Protein AF-A0A918L0Z5-F1 (afdb_monomer_lite)

Organism: NCBI:txid52259

Sequence (142 aa):
MRTSLGPTPRRAAVGALAPAARPRGLRVPAGAGGRVGPVAHDGGRGRSGDSLTLSTGGRTAVALTNPVDPSDDVLNSTISEPGEAPAARVPAYADTLGHDSDVFDLRRGLRFGGDQPTVRLVAHRDAAWAGALFVAVDTRKK

Secondary structure (DSSP, 8-state):
-----PPP-----------EE--SSPEEPTT--EEEEEEEE-S-SS---BEEEEE-TTPPPEEP--SSS-TTB--SS----SSSSPPP-SS--SS-SSEEE--EE-TTTTTT-EES-EEEEE-SSS--EEEEEEEEE--S--

Radius of gyration: 18.18 Å; chains: 1; bounding box: 36×56×65 Å

Structure (mmCIF, N/CA/C/O backbone):
data_AF-A0A918L0Z5-F1
#
_entry.id   AF-A0A918L0Z5-F1
#
loop_
_atom_site.group_PDB
_atom_site.id
_atom_site.type_symbol
_atom_site.label_atom_id
_atom_site.label_alt_id
_atom_site.label_comp_id
_atom_site.label_asym_id
_atom_site.label_entity_id
_atom_site.label_seq_id
_atom_site.pdbx_PDB_ins_code
_atom_site.Cartn_x
_atom_site.Cartn_y
_atom_site.Cartn_z
_atom_site.occupancy
_atom_site.B_iso_or_equiv
_atom_site.auth_seq_id
_atom_site.auth_comp_id
_atom_site.auth_asym_id
_atom_site.auth_atom_id
_atom_site.pdbx_PDB_model_num
ATOM 1 N N . MET A 1 1 ? 8.043 39.747 -41.602 1.00 42.06 1 MET A N 1
ATOM 2 C CA . MET A 1 1 ? 7.562 38.370 -41.346 1.00 42.06 1 MET A CA 1
ATOM 3 C C . MET A 1 1 ? 7.775 38.046 -39.874 1.00 42.06 1 MET A C 1
ATOM 5 O O . MET A 1 1 ? 8.917 38.015 -39.443 1.00 42.06 1 MET A O 1
ATOM 9 N N . ARG A 1 2 ? 6.704 37.885 -39.088 1.00 41.28 2 ARG A N 1
ATOM 10 C CA . ARG A 1 2 ? 6.753 37.377 -37.706 1.00 41.28 2 ARG A CA 1
ATOM 11 C C . ARG A 1 2 ? 5.953 36.078 -37.680 1.00 41.28 2 ARG A C 1
ATOM 13 O O . ARG A 1 2 ? 4.755 36.108 -37.936 1.00 41.28 2 ARG A O 1
ATOM 20 N N . THR A 1 3 ? 6.610 34.954 -37.428 1.00 43.78 3 THR A N 1
ATOM 21 C CA . THR A 1 3 ? 5.956 33.659 -37.221 1.00 43.78 3 THR A CA 1
ATOM 22 C C . THR A 1 3 ? 5.412 33.600 -35.798 1.00 43.78 3 THR A C 1
ATOM 24 O O . THR A 1 3 ? 6.166 33.661 -34.829 1.00 43.78 3 THR A O 1
ATOM 27 N N . SER A 1 4 ? 4.087 33.534 -35.690 1.00 40.41 4 SER A N 1
ATOM 28 C CA . SER A 1 4 ? 3.353 33.266 -34.455 1.00 40.41 4 SER A CA 1
ATOM 29 C C . SER A 1 4 ? 3.621 31.824 -34.011 1.00 40.41 4 SER A C 1
ATOM 31 O O . SER A 1 4 ? 3.315 30.886 -34.747 1.00 40.41 4 SER A O 1
ATOM 33 N N . LEU A 1 5 ? 4.217 31.649 -32.830 1.00 51.59 5 LEU A N 1
ATOM 34 C CA . LEU A 1 5 ? 4.261 30.366 -32.131 1.00 51.59 5 LEU A CA 1
ATOM 35 C C . LEU A 1 5 ? 2.857 30.097 -31.584 1.00 51.59 5 LEU A C 1
ATOM 37 O O . LEU A 1 5 ? 2.379 30.813 -30.704 1.00 51.59 5 LEU A O 1
ATOM 41 N N . GLY A 1 6 ? 2.188 29.088 -32.143 1.00 45.38 6 GLY A N 1
ATOM 42 C CA . GLY A 1 6 ? 0.918 28.594 -31.620 1.00 45.38 6 GLY A CA 1
ATOM 43 C C . GLY A 1 6 ? 1.050 28.129 -30.163 1.00 45.38 6 GLY A C 1
ATOM 44 O O . GLY A 1 6 ? 2.156 27.830 -29.705 1.00 45.38 6 GLY A O 1
ATOM 45 N N . PRO A 1 7 ? -0.063 28.078 -29.413 1.00 44.16 7 PRO A N 1
ATOM 46 C CA . PRO A 1 7 ? -0.035 27.718 -28.004 1.00 44.16 7 PRO A CA 1
ATOM 47 C C . PRO A 1 7 ? 0.549 26.316 -27.820 1.00 44.16 7 PRO A C 1
ATOM 49 O O . PRO A 1 7 ? 0.091 25.349 -28.430 1.00 44.16 7 PRO A O 1
ATOM 52 N N . THR A 1 8 ? 1.553 26.210 -26.949 1.00 45.72 8 THR A N 1
ATOM 53 C CA . THR A 1 8 ? 2.108 24.939 -26.487 1.00 45.72 8 THR A CA 1
ATOM 54 C C . THR A 1 8 ? 0.963 24.079 -25.947 1.00 45.72 8 THR A C 1
ATOM 56 O O . THR A 1 8 ? 0.251 24.539 -25.044 1.00 45.72 8 THR A O 1
ATOM 59 N N . PRO A 1 9 ? 0.738 22.854 -26.453 1.00 37.66 9 PRO A N 1
ATOM 60 C CA . PRO A 1 9 ? -0.310 22.006 -25.916 1.00 37.66 9 PRO A CA 1
ATOM 61 C C . PRO A 1 9 ? 0.037 21.692 -24.461 1.00 37.66 9 PRO A C 1
ATOM 63 O O . PRO A 1 9 ? 1.035 21.034 -24.163 1.00 37.66 9 PRO A O 1
ATOM 66 N N . ARG A 1 10 ? -0.785 22.188 -23.531 1.00 42.28 10 ARG A N 1
ATOM 67 C CA . ARG A 1 10 ? -0.774 21.706 -22.153 1.00 42.28 10 ARG A CA 1
ATOM 68 C C . ARG A 1 10 ? -1.121 20.228 -22.222 1.00 42.28 10 ARG A C 1
ATOM 70 O O . ARG A 1 10 ? -2.260 19.879 -22.521 1.00 42.28 10 ARG A O 1
ATOM 77 N N . ARG A 1 11 ? -0.128 19.370 -21.982 1.00 40.16 11 ARG A N 1
ATOM 78 C CA . ARG A 1 11 ? -0.335 17.941 -21.766 1.00 40.16 11 ARG A CA 1
ATOM 79 C C . ARG A 1 11 ? -1.295 17.847 -20.582 1.00 40.16 11 ARG A C 1
ATOM 81 O O . ARG A 1 11 ? -0.904 18.111 -19.448 1.00 40.16 11 ARG A O 1
ATOM 88 N N . ALA A 1 12 ? -2.571 17.596 -20.861 1.00 32.97 12 ALA A N 1
ATOM 89 C CA . ALA A 1 12 ? -3.517 17.245 -19.824 1.00 32.97 12 ALA A CA 1
ATOM 90 C C . ALA A 1 12 ? -2.912 16.021 -19.140 1.00 32.97 12 ALA A C 1
ATOM 92 O O . ALA A 1 12 ? -2.685 15.002 -19.795 1.00 32.97 12 ALA A O 1
ATOM 93 N N . ALA A 1 13 ? -2.567 16.148 -17.859 1.00 38.50 13 ALA A N 1
ATOM 94 C CA . ALA A 1 13 ? -2.370 14.974 -17.037 1.00 38.50 13 ALA A CA 1
ATOM 95 C C . ALA A 1 13 ? -3.677 14.198 -17.174 1.00 38.50 13 ALA A C 1
ATOM 97 O O . ALA A 1 13 ? -4.728 14.670 -16.736 1.00 38.50 13 ALA A O 1
ATOM 98 N N . VAL A 1 14 ? -3.634 13.076 -17.891 1.00 37.03 14 VAL A N 1
ATOM 99 C CA . VAL A 1 14 ? -4.712 12.102 -17.846 1.00 37.03 14 VAL A CA 1
ATOM 100 C C . VAL A 1 14 ? -4.786 11.759 -16.371 1.00 37.03 14 VAL A C 1
ATOM 102 O O . VAL A 1 14 ? -3.869 11.148 -15.830 1.00 37.03 14 VAL A O 1
ATOM 105 N N . GLY A 1 15 ? -5.798 12.291 -15.691 1.00 37.88 15 GLY A N 1
ATOM 106 C CA . GLY A 1 15 ? -6.070 11.980 -14.304 1.00 37.88 15 GLY A CA 1
ATOM 107 C C . GLY A 1 15 ? -6.490 10.527 -14.267 1.00 37.88 15 GLY A C 1
ATOM 108 O O . GLY A 1 15 ? -7.682 10.235 -14.258 1.00 37.88 15 GLY A O 1
ATOM 109 N N . ALA A 1 16 ? -5.517 9.617 -14.313 1.00 44.19 16 ALA A N 1
ATOM 110 C CA . ALA A 1 16 ? -5.746 8.242 -13.952 1.00 44.19 16 ALA A CA 1
ATOM 111 C C . ALA A 1 16 ? -6.357 8.302 -12.553 1.00 44.19 16 ALA A C 1
ATOM 113 O O . ALA A 1 16 ? -5.793 8.905 -11.631 1.00 44.19 16 ALA A O 1
ATOM 114 N N . LEU A 1 17 ? -7.570 7.772 -12.418 1.00 48.22 17 LEU A N 1
ATOM 115 C CA . LEU A 1 17 ? -8.134 7.508 -11.110 1.00 48.22 17 LEU A CA 1
ATOM 116 C C . LEU A 1 17 ? -7.122 6.630 -10.380 1.00 48.22 17 LEU A C 1
ATOM 118 O O . LEU A 1 17 ? -6.973 5.452 -10.682 1.00 48.22 17 LEU A O 1
ATOM 122 N N . ALA A 1 18 ? -6.400 7.250 -9.454 1.00 61.84 18 ALA A N 1
ATOM 123 C CA . ALA A 1 18 ? -5.568 6.582 -8.474 1.00 61.84 18 ALA A CA 1
ATOM 124 C C . ALA A 1 18 ? -6.376 5.430 -7.853 1.00 61.84 18 ALA A C 1
ATOM 126 O O . ALA A 1 18 ? -7.436 5.714 -7.272 1.00 61.84 18 ALA A O 1
ATOM 127 N N . PRO A 1 19 ? -5.931 4.164 -7.969 1.00 75.06 19 PRO A N 1
ATOM 128 C CA . PRO A 1 19 ? -6.576 3.052 -7.293 1.00 75.06 19 PRO A CA 1
ATOM 129 C C . PRO A 1 19 ? -6.749 3.382 -5.810 1.00 75.06 19 PRO A C 1
ATOM 131 O O . PRO A 1 19 ? -5.812 3.826 -5.137 1.00 75.06 19 PRO A O 1
ATOM 134 N N . ALA A 1 20 ? -7.972 3.221 -5.308 1.00 81.50 20 ALA A N 1
ATOM 135 C CA . ALA A 1 20 ? -8.294 3.539 -3.929 1.00 81.50 20 ALA A CA 1
ATOM 136 C C . ALA A 1 20 ? -9.185 2.470 -3.306 1.00 81.50 20 ALA A C 1
ATOM 138 O O . ALA A 1 20 ? -10.220 2.102 -3.862 1.00 81.50 20 ALA A O 1
ATOM 139 N N . ALA A 1 21 ? -8.811 2.027 -2.108 1.00 87.19 21 ALA A N 1
ATOM 140 C CA . ALA A 1 21 ? -9.626 1.152 -1.280 1.00 87.19 21 ALA A CA 1
ATOM 141 C C . ALA A 1 21 ? -10.265 1.970 -0.157 1.00 87.19 21 ALA A C 1
ATOM 143 O O . ALA A 1 21 ? -9.586 2.714 0.553 1.00 87.19 21 ALA A O 1
ATOM 144 N N . ARG A 1 22 ? -11.586 1.829 -0.003 1.00 89.75 22 ARG A N 1
ATOM 145 C CA . ARG A 1 22 ? -12.378 2.536 1.014 1.00 89.75 22 ARG A CA 1
ATOM 146 C C . ARG A 1 22 ? -13.298 1.579 1.769 1.00 89.75 22 ARG A C 1
ATOM 148 O O . ARG A 1 22 ? -14.492 1.520 1.455 1.00 89.75 22 ARG A O 1
ATOM 155 N N . PRO A 1 23 ? -12.773 0.807 2.736 1.00 82.62 23 PRO A N 1
ATOM 156 C CA . PRO A 1 23 ? -13.602 -0.016 3.605 1.00 82.62 23 PRO A CA 1
ATOM 157 C C . PRO A 1 23 ? -14.706 0.826 4.264 1.00 82.62 23 PRO A C 1
ATOM 159 O O . PRO A 1 23 ? -14.439 1.853 4.892 1.00 82.62 23 PRO A O 1
ATOM 162 N N . ARG A 1 24 ? -15.965 0.415 4.095 1.00 86.00 24 ARG A N 1
ATOM 163 C CA . ARG A 1 24 ? -17.133 1.165 4.583 1.00 86.00 24 ARG A CA 1
ATOM 164 C C . ARG A 1 24 ? -17.559 0.690 5.969 1.00 86.00 24 ARG A C 1
ATOM 166 O O . ARG A 1 24 ? -17.327 -0.454 6.337 1.00 86.00 24 ARG A O 1
ATOM 173 N N . GLY A 1 25 ? -18.202 1.579 6.727 1.00 84.25 25 GLY A N 1
ATOM 174 C CA . GLY A 1 25 ? -18.797 1.252 8.030 1.00 84.25 25 GLY A CA 1
ATOM 175 C C . GLY A 1 25 ? -17.796 0.956 9.154 1.00 84.25 25 GLY A C 1
ATOM 176 O O . GLY A 1 25 ? -18.213 0.624 10.259 1.00 84.25 25 GLY A O 1
ATOM 177 N N . LEU A 1 26 ? -16.490 1.091 8.905 1.00 86.56 26 LEU A N 1
ATOM 178 C CA . LEU A 1 26 ? -15.465 0.854 9.915 1.00 86.56 26 LEU A CA 1
ATOM 179 C C . LEU A 1 26 ? -15.275 2.086 10.802 1.00 86.56 26 LEU A C 1
ATOM 181 O O . LEU A 1 26 ? -14.982 3.179 10.315 1.00 86.56 26 LEU A O 1
ATOM 185 N N . ARG A 1 27 ? -15.368 1.874 12.117 1.00 91.69 27 ARG A N 1
ATOM 186 C CA . ARG A 1 27 ? -14.785 2.768 13.121 1.00 91.69 27 ARG A CA 1
ATOM 187 C C . ARG A 1 27 ? -13.438 2.199 13.535 1.00 91.69 27 ARG A C 1
ATOM 189 O O . ARG A 1 27 ? -13.362 1.058 13.983 1.00 91.69 27 ARG A O 1
ATOM 196 N N . VAL A 1 28 ? -12.392 2.997 13.384 1.00 93.12 28 VAL A N 1
ATOM 197 C CA . VAL A 1 28 ? -11.016 2.622 13.691 1.00 93.12 28 VAL A CA 1
ATOM 198 C C . VAL A 1 28 ? -10.609 3.269 15.016 1.00 93.12 28 VAL A C 1
ATOM 200 O O . VAL A 1 28 ? -10.582 4.502 15.107 1.00 93.12 28 VAL A O 1
ATOM 203 N N . PRO A 1 29 ? -10.307 2.481 16.063 1.00 94.06 29 PRO A N 1
ATOM 204 C CA . PRO A 1 29 ? -9.791 3.014 17.318 1.00 94.06 29 PRO A CA 1
ATOM 205 C C . PRO A 1 29 ? -8.483 3.790 17.127 1.00 94.06 29 PRO A C 1
ATOM 207 O O . PRO A 1 29 ? -7.683 3.490 16.242 1.00 94.06 29 PRO A O 1
ATOM 210 N N . ALA A 1 30 ? -8.237 4.782 17.984 1.00 93.56 30 ALA A N 1
ATOM 211 C CA . ALA A 1 30 ? -6.930 5.427 18.043 1.00 93.56 30 ALA A CA 1
ATOM 212 C C . ALA A 1 30 ? -5.849 4.414 18.444 1.00 93.56 30 ALA A C 1
ATOM 214 O O . ALA A 1 30 ? -6.059 3.622 19.361 1.00 93.56 30 ALA A O 1
ATOM 215 N N . GLY A 1 31 ? -4.715 4.438 17.741 1.00 93.75 31 GLY A N 1
ATOM 216 C CA . GLY A 1 31 ? -3.620 3.492 17.955 1.00 93.75 31 GLY A CA 1
ATOM 217 C C . GLY A 1 31 ? -3.891 2.082 17.423 1.00 93.75 31 GLY A C 1
ATOM 218 O O . GLY A 1 31 ? -3.151 1.163 17.766 1.00 93.75 31 GLY A O 1
ATOM 219 N N . ALA A 1 32 ? -4.934 1.897 16.607 1.00 94.38 32 ALA A N 1
ATOM 220 C CA . ALA A 1 32 ? -5.213 0.619 15.964 1.00 94.38 32 ALA A CA 1
ATOM 221 C C . ALA A 1 32 ? -4.032 0.134 15.107 1.00 94.38 32 ALA A C 1
ATOM 223 O O . ALA A 1 32 ? -3.343 0.920 14.449 1.00 94.38 32 ALA A O 1
ATOM 224 N N . GLY A 1 33 ? -3.838 -1.184 15.099 1.00 94.25 33 GLY A N 1
ATOM 225 C CA . GLY A 1 33 ? -2.987 -1.860 14.132 1.00 94.25 33 GLY A CA 1
ATOM 226 C C . GLY A 1 33 ? -3.667 -1.971 12.769 1.00 94.25 33 GLY A C 1
ATOM 227 O O . GLY A 1 33 ? -4.879 -1.790 12.623 1.00 94.25 33 GLY A O 1
ATOM 228 N N . GLY A 1 34 ? -2.875 -2.281 11.750 1.00 94.50 34 GLY A N 1
ATOM 229 C CA . GLY A 1 34 ? -3.394 -2.559 10.422 1.00 94.50 34 GLY A CA 1
ATOM 230 C C . GLY A 1 34 ? -2.287 -2.732 9.399 1.00 94.50 34 GLY A C 1
ATOM 231 O O . GLY A 1 34 ? -1.134 -2.380 9.650 1.00 94.50 34 GLY A O 1
ATOM 232 N N . ARG A 1 35 ? -2.662 -3.273 8.245 1.00 96.44 35 ARG A N 1
ATOM 233 C CA . ARG A 1 35 ? -1.788 -3.484 7.095 1.00 96.44 35 ARG A CA 1
ATOM 234 C C . ARG A 1 35 ? -2.506 -3.115 5.806 1.00 96.44 35 ARG A C 1
ATOM 236 O O . ARG A 1 35 ? -3.720 -3.283 5.687 1.00 96.44 35 ARG A O 1
ATOM 243 N N . VAL A 1 36 ? -1.742 -2.651 4.836 1.00 96.69 36 VAL A N 1
ATOM 244 C CA . VAL A 1 36 ? -2.168 -2.498 3.445 1.00 96.69 36 VAL A CA 1
ATOM 245 C C . VAL A 1 36 ? -1.116 -3.140 2.566 1.00 96.69 36 VAL A C 1
ATOM 247 O O . VAL A 1 36 ? 0.066 -3.011 2.870 1.00 96.69 36 VAL A O 1
ATOM 250 N N . GLY A 1 37 ? -1.533 -3.797 1.493 1.00 94.94 37 GLY A N 1
ATOM 251 C CA . GLY A 1 37 ? -0.594 -4.260 0.483 1.00 94.94 37 GLY A CA 1
ATOM 252 C C . GLY A 1 37 ? -1.159 -4.118 -0.924 1.00 94.94 37 GLY A C 1
ATOM 253 O O . GLY A 1 37 ? -2.246 -4.652 -1.194 1.00 94.94 37 GLY A O 1
ATOM 254 N N . PRO A 1 38 ? -0.493 -3.353 -1.803 1.00 93.44 38 PRO A N 1
ATOM 255 C CA . PRO A 1 38 ? -0.725 -3.423 -3.233 1.00 93.44 38 PRO A CA 1
ATOM 256 C C . PRO A 1 38 ? 0.022 -4.614 -3.849 1.00 93.44 38 PRO A C 1
ATOM 258 O O . PRO A 1 38 ? 1.114 -4.966 -3.423 1.00 93.44 38 PRO A O 1
ATOM 261 N N . VAL A 1 39 ? -0.566 -5.188 -4.895 1.00 93.12 39 VAL A N 1
ATOM 262 C CA . VAL A 1 39 ? 0.186 -5.883 -5.942 1.00 93.12 39 VAL A CA 1
ATOM 263 C C . VAL A 1 39 ? 0.074 -5.015 -7.182 1.00 93.12 39 VAL A C 1
ATOM 265 O O . VAL A 1 39 ? -1.028 -4.863 -7.727 1.00 93.12 39 VAL A O 1
ATOM 268 N N . ALA A 1 40 ? 1.170 -4.395 -7.591 1.00 92.19 40 ALA A N 1
ATOM 269 C CA . ALA A 1 40 ? 1.186 -3.398 -8.648 1.00 92.19 40 ALA A CA 1
ATOM 270 C C . ALA A 1 40 ? 2.303 -3.663 -9.651 1.00 92.19 40 ALA A C 1
ATOM 272 O O . ALA A 1 40 ? 3.203 -4.458 -9.404 1.00 92.19 40 ALA A O 1
ATOM 273 N N . HIS A 1 41 ? 2.182 -3.038 -10.816 1.00 88.44 41 HIS A N 1
ATOM 274 C CA . HIS A 1 41 ? 3.229 -3.057 -11.815 1.00 88.44 41 HIS A CA 1
ATOM 275 C C . HIS A 1 41 ? 3.510 -1.634 -12.279 1.00 88.44 41 HIS A C 1
ATOM 277 O O . HIS A 1 41 ? 2.563 -0.942 -12.667 1.00 88.44 41 HIS A O 1
ATOM 283 N N . ASP A 1 42 ? 4.774 -1.222 -12.254 1.00 83.69 42 ASP A N 1
ATOM 284 C CA . ASP A 1 42 ? 5.250 0.054 -12.787 1.00 83.69 42 ASP A CA 1
ATOM 285 C C . ASP A 1 42 ? 6.460 -0.140 -13.714 1.00 83.69 42 ASP A C 1
ATOM 287 O O . ASP A 1 42 ? 7.248 -1.067 -13.569 1.00 83.69 42 ASP A O 1
ATOM 291 N N . GLY A 1 43 ? 6.583 0.710 -14.732 1.00 63.94 43 GLY A N 1
ATOM 292 C CA . GLY A 1 43 ? 7.480 0.510 -15.871 1.00 63.94 43 GLY A CA 1
ATOM 293 C C . GLY A 1 43 ? 8.986 0.610 -15.588 1.00 63.94 43 GLY A C 1
ATOM 294 O O . GLY A 1 43 ? 9.764 0.415 -16.524 1.00 63.94 43 GLY A O 1
ATOM 295 N N . GLY A 1 44 ? 9.436 0.920 -14.364 1.00 66.81 44 GLY A N 1
ATOM 296 C CA . GLY A 1 44 ? 10.847 0.744 -13.998 1.00 66.81 44 GLY A CA 1
ATOM 297 C C . GLY A 1 44 ? 11.304 1.422 -12.703 1.00 66.81 44 GLY A C 1
ATOM 298 O O . GLY A 1 44 ? 10.942 2.564 -12.429 1.00 66.81 44 GLY A O 1
ATOM 299 N N . ARG A 1 45 ? 12.204 0.731 -11.992 1.00 67.31 45 ARG A N 1
ATOM 300 C CA . ARG A 1 45 ? 12.818 1.089 -10.703 1.00 67.31 45 ARG A CA 1
ATOM 301 C C . ARG A 1 45 ? 13.509 2.466 -10.673 1.00 67.31 45 ARG A C 1
ATOM 303 O O . ARG A 1 45 ? 14.225 2.846 -11.601 1.00 67.31 45 ARG A O 1
ATOM 310 N N . GLY A 1 46 ? 13.399 3.151 -9.528 1.00 66.38 46 GLY A N 1
ATOM 311 C CA . GLY A 1 46 ? 14.258 4.281 -9.139 1.00 66.38 46 GLY A CA 1
ATOM 312 C C . GLY A 1 46 ? 13.782 5.660 -9.597 1.00 66.38 46 GLY A C 1
ATOM 313 O O . GLY A 1 46 ? 14.603 6.565 -9.779 1.00 66.38 46 GLY A O 1
ATOM 314 N N . ARG A 1 47 ? 12.476 5.834 -9.819 1.00 76.25 47 ARG A N 1
ATOM 315 C CA . ARG A 1 47 ? 11.881 7.113 -10.216 1.00 76.25 47 ARG A CA 1
ATOM 316 C C . ARG A 1 47 ? 10.889 7.579 -9.164 1.00 76.25 47 ARG A C 1
ATOM 318 O O . ARG A 1 47 ? 9.848 6.976 -8.976 1.00 76.25 47 ARG A O 1
ATOM 325 N N . SER A 1 48 ? 11.175 8.726 -8.555 1.00 86.06 48 SER A N 1
ATOM 326 C CA . SER A 1 48 ? 10.278 9.301 -7.558 1.00 86.06 48 SER A CA 1
ATOM 327 C C . SER A 1 48 ? 9.026 9.955 -8.159 1.00 86.06 48 SER A C 1
ATOM 329 O O . SER A 1 48 ? 9.002 10.437 -9.302 1.00 86.06 48 SER A O 1
ATOM 331 N N . GLY A 1 49 ? 7.986 10.034 -7.335 1.00 88.00 49 GLY A N 1
ATOM 332 C CA . GLY A 1 49 ? 6.672 10.597 -7.630 1.00 88.00 49 GLY A CA 1
ATOM 333 C C . GLY A 1 49 ? 5.521 9.691 -7.197 1.00 88.00 49 GLY A C 1
ATOM 334 O O . GLY A 1 49 ? 4.396 10.179 -7.039 1.00 88.00 49 GLY A O 1
ATOM 335 N N . ASP A 1 50 ? 5.797 8.411 -6.971 1.00 90.69 50 ASP A N 1
ATOM 336 C CA . ASP A 1 50 ? 4.774 7.417 -6.691 1.00 90.69 50 ASP A CA 1
ATOM 337 C C . ASP A 1 50 ? 4.561 7.279 -5.189 1.00 90.69 50 ASP A C 1
ATOM 339 O O . ASP A 1 50 ? 5.502 7.254 -4.400 1.00 90.69 50 ASP A O 1
ATOM 343 N N . SER A 1 51 ? 3.301 7.236 -4.761 1.00 93.69 51 SER A N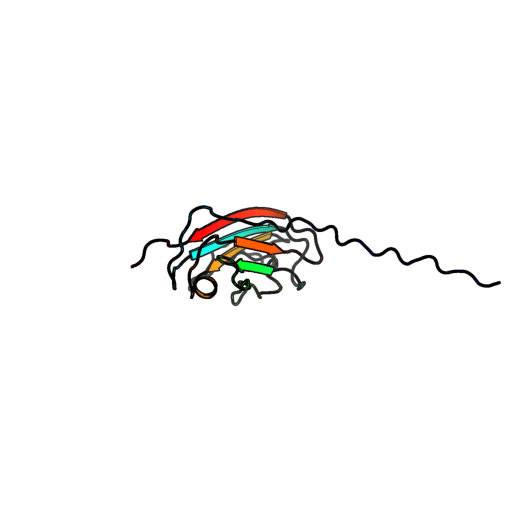 1
ATOM 344 C CA . SER A 1 51 ? 2.976 7.277 -3.334 1.00 93.69 51 SER A CA 1
ATOM 345 C C . SER A 1 51 ? 1.775 6.424 -2.971 1.00 93.69 51 SER A C 1
ATOM 347 O O . SER A 1 51 ? 0.777 6.356 -3.694 1.00 93.69 51 SER A O 1
ATOM 349 N N . LEU A 1 52 ? 1.847 5.830 -1.781 1.00 95.56 52 LEU A N 1
ATOM 350 C CA . LEU A 1 52 ? 0.742 5.146 -1.131 1.00 95.56 52 LEU A CA 1
ATOM 351 C C . LEU A 1 52 ? 0.381 5.928 0.127 1.00 95.56 52 LEU A C 1
ATOM 353 O O . LEU A 1 52 ? 1.216 6.168 0.997 1.00 95.56 52 LEU A O 1
ATOM 357 N N . THR A 1 53 ? -0.869 6.361 0.225 1.00 97.12 53 THR A N 1
ATOM 358 C CA . THR A 1 53 ? -1.321 7.229 1.319 1.00 97.12 53 THR A CA 1
ATOM 359 C C . THR A 1 53 ? -2.517 6.638 2.047 1.00 97.12 53 THR A C 1
ATOM 361 O O . THR A 1 53 ? -3.349 5.971 1.433 1.00 97.12 53 THR A O 1
ATOM 364 N N . LEU A 1 54 ? -2.616 6.915 3.350 1.00 96.88 54 LEU A N 1
ATOM 365 C CA . LEU A 1 54 ? -3.765 6.593 4.197 1.00 96.88 54 LEU A CA 1
ATOM 366 C C . LEU A 1 54 ? -4.399 7.876 4.741 1.00 96.88 54 LEU A C 1
ATOM 368 O O . LEU A 1 54 ? -3.702 8.723 5.294 1.00 96.88 54 LEU A O 1
ATOM 372 N N . SER A 1 55 ? -5.722 7.987 4.685 1.00 95.50 55 SER A N 1
ATOM 373 C CA . SER A 1 55 ? -6.485 8.997 5.428 1.00 95.50 55 SER A CA 1
ATOM 374 C C . SER A 1 55 ? -7.681 8.383 6.157 1.00 95.50 55 SER A C 1
ATOM 376 O O . SER A 1 55 ? -8.158 7.306 5.798 1.00 95.50 55 SER A O 1
ATOM 378 N N . THR A 1 56 ? -8.168 9.070 7.193 1.00 93.50 56 THR A N 1
ATOM 379 C CA . THR A 1 56 ? -9.402 8.736 7.922 1.00 93.50 56 THR A CA 1
ATOM 380 C C . THR A 1 56 ? -10.245 10.000 8.100 1.00 93.50 56 THR A C 1
ATOM 382 O O . THR A 1 56 ? -9.715 11.035 8.495 1.00 93.50 56 THR A O 1
ATOM 385 N N . GLY A 1 57 ? -11.543 9.947 7.789 1.00 84.62 57 GLY A N 1
ATOM 386 C CA . GLY A 1 57 ? -12.542 10.949 8.191 1.00 84.62 57 GLY A CA 1
ATOM 387 C C . GLY A 1 57 ? -12.159 12.424 8.019 1.00 84.62 57 GLY A C 1
ATOM 388 O O . GLY A 1 57 ? -12.274 13.195 8.967 1.00 84.62 57 GLY A O 1
ATOM 389 N N . GLY A 1 58 ? -11.646 12.825 6.849 1.00 79.94 58 GLY A N 1
ATOM 390 C CA . GLY A 1 58 ? -11.271 14.223 6.567 1.00 79.94 58 GLY A CA 1
ATOM 391 C C . GLY A 1 58 ? -9.929 14.682 7.154 1.00 79.94 58 GLY A C 1
ATOM 392 O O . GLY A 1 58 ? -9.577 15.854 7.039 1.00 79.94 58 GLY A O 1
ATOM 393 N N . ARG A 1 59 ? -9.153 13.778 7.757 1.00 88.06 59 ARG A N 1
ATOM 394 C CA . ARG A 1 59 ? -7.784 14.061 8.204 1.00 88.06 59 ARG A CA 1
ATOM 395 C C . ARG A 1 59 ? -6.809 14.125 7.035 1.00 88.06 59 ARG A C 1
ATOM 397 O O . ARG A 1 59 ? -6.995 13.461 6.014 1.00 88.06 59 ARG A O 1
ATOM 404 N N . THR A 1 60 ? -5.727 14.875 7.238 1.00 92.50 60 THR A N 1
ATOM 405 C CA . THR A 1 60 ? -4.585 14.916 6.322 1.00 92.50 60 THR A CA 1
ATOM 406 C C . THR A 1 60 ? -4.087 13.505 6.039 1.00 92.50 60 THR A C 1
ATOM 408 O O . THR A 1 60 ? -3.866 12.720 6.963 1.00 92.50 60 THR A O 1
ATOM 411 N N . ALA A 1 61 ? -3.916 13.192 4.756 1.00 94.75 61 ALA A N 1
ATOM 412 C CA . ALA A 1 61 ? -3.383 11.909 4.338 1.00 94.75 61 ALA A CA 1
ATOM 413 C C . ALA A 1 61 ? -1.929 11.754 4.804 1.00 94.75 61 ALA A C 1
ATOM 415 O O . ALA A 1 61 ? -1.127 12.684 4.721 1.00 94.75 61 ALA A O 1
ATOM 416 N N . VAL A 1 62 ? -1.596 10.565 5.288 1.00 96.62 62 VAL A N 1
ATOM 417 C CA . VAL A 1 62 ? -0.254 10.185 5.716 1.00 96.62 62 VAL A CA 1
ATOM 418 C C . VAL A 1 62 ? 0.350 9.308 4.630 1.00 96.62 62 VAL A C 1
ATOM 420 O O . VAL A 1 62 ? -0.227 8.276 4.288 1.00 96.62 62 VAL A O 1
ATOM 423 N N . ALA A 1 63 ? 1.504 9.709 4.098 1.00 96.81 63 ALA A N 1
ATOM 424 C CA . ALA A 1 63 ? 2.280 8.859 3.203 1.00 96.81 63 ALA A CA 1
ATOM 425 C C . ALA A 1 63 ? 2.857 7.668 3.978 1.00 96.81 63 ALA A C 1
ATOM 427 O O . ALA A 1 63 ? 3.425 7.831 5.068 1.00 96.81 63 ALA A O 1
ATOM 428 N N . LEU A 1 64 ? 2.651 6.479 3.422 1.00 96.88 64 LEU A N 1
ATOM 429 C CA . LEU A 1 64 ? 3.198 5.227 3.915 1.00 96.88 64 LEU A CA 1
ATOM 430 C C . LEU A 1 64 ? 4.612 5.061 3.372 1.00 96.88 64 LEU A C 1
ATOM 432 O O . LEU A 1 64 ? 4.928 5.533 2.286 1.00 96.88 64 LEU A O 1
ATOM 436 N N . THR A 1 65 ? 5.474 4.458 4.179 1.00 95.50 65 THR A N 1
ATOM 437 C CA . THR A 1 65 ? 6.884 4.266 3.852 1.00 95.50 65 THR A CA 1
ATOM 438 C C . THR A 1 65 ? 7.487 3.233 4.787 1.00 95.50 65 THR A C 1
ATOM 440 O O . THR A 1 65 ? 6.986 3.026 5.899 1.00 95.50 65 THR A O 1
ATOM 443 N N . ASN A 1 66 ? 8.570 2.613 4.347 1.00 91.19 66 ASN A N 1
ATOM 444 C CA . ASN A 1 66 ? 9.452 1.785 5.152 1.00 91.19 66 ASN A CA 1
ATOM 445 C C . ASN A 1 66 ? 10.905 1.949 4.620 1.00 91.19 66 ASN A C 1
ATOM 447 O O . ASN A 1 66 ? 11.122 2.728 3.691 1.00 91.19 66 ASN A O 1
ATOM 451 N N . PRO A 1 67 ? 11.919 1.277 5.198 1.00 89.38 67 PRO A N 1
ATOM 452 C CA . PRO A 1 67 ? 13.308 1.437 4.758 1.00 89.38 67 PRO A CA 1
ATOM 453 C C . PRO A 1 67 ? 13.603 1.036 3.305 1.00 89.38 67 PRO A C 1
ATOM 455 O O . PRO A 1 67 ? 14.590 1.516 2.755 1.00 89.38 67 PRO A O 1
ATOM 458 N N . VAL A 1 68 ? 12.802 0.150 2.707 1.00 88.44 68 VAL A N 1
ATOM 459 C CA . VAL A 1 68 ? 12.977 -0.299 1.316 1.00 88.44 68 VAL A CA 1
ATOM 460 C C . VAL A 1 68 ? 12.024 0.396 0.344 1.00 88.44 68 VAL A C 1
ATOM 462 O O . VAL A 1 68 ? 12.341 0.443 -0.836 1.00 88.44 68 VAL A O 1
ATOM 465 N N . ASP A 1 69 ? 10.950 1.012 0.848 1.00 91.06 69 ASP A N 1
ATOM 466 C CA . ASP A 1 69 ? 9.912 1.708 0.081 1.00 91.06 69 ASP A CA 1
ATOM 467 C C . ASP A 1 69 ? 9.768 3.164 0.589 1.00 91.06 69 ASP A C 1
ATOM 469 O O . ASP A 1 69 ? 8.979 3.456 1.511 1.00 91.06 69 ASP A O 1
ATOM 473 N N . PRO A 1 70 ? 10.567 4.108 0.052 1.00 92.75 70 PRO A N 1
ATOM 474 C CA . PRO A 1 70 ? 10.455 5.533 0.359 1.00 92.75 70 PRO A CA 1
ATOM 475 C C . PRO A 1 70 ? 9.062 6.083 0.023 1.00 92.75 70 PRO A C 1
ATOM 477 O O . PRO A 1 70 ? 8.413 5.647 -0.920 1.00 92.75 70 PRO A O 1
ATOM 480 N N . SER A 1 71 ? 8.584 7.075 0.782 1.00 94.69 71 SER A N 1
ATOM 481 C CA . SER A 1 71 ? 7.206 7.592 0.650 1.00 94.69 71 SER A CA 1
ATOM 482 C C . SER A 1 71 ? 6.853 8.203 -0.711 1.00 94.69 71 SER A C 1
ATOM 484 O O . SER A 1 71 ? 5.669 8.393 -1.000 1.00 94.69 71 SER A O 1
ATOM 486 N N . ASP A 1 72 ? 7.862 8.585 -1.487 1.00 92.44 72 ASP A N 1
ATOM 487 C CA . ASP A 1 72 ? 7.758 9.144 -2.831 1.00 92.44 72 ASP A CA 1
ATOM 488 C C . ASP A 1 72 ? 8.302 8.196 -3.911 1.00 92.44 72 ASP A C 1
ATOM 490 O O . ASP A 1 72 ? 8.489 8.635 -5.040 1.00 92.44 72 ASP A O 1
ATOM 494 N N . ASP A 1 73 ? 8.556 6.927 -3.585 1.00 90.88 73 ASP A N 1
ATOM 495 C CA . ASP A 1 73 ? 9.044 5.893 -4.508 1.00 90.88 73 ASP A CA 1
ATOM 496 C C . ASP A 1 73 ? 8.551 4.505 -4.046 1.00 90.88 73 ASP A C 1
ATOM 498 O O . ASP A 1 73 ? 9.337 3.608 -3.752 1.00 90.88 73 ASP A O 1
ATOM 502 N N . VAL A 1 74 ? 7.228 4.359 -3.878 1.00 91.75 74 VAL A N 1
ATOM 503 C CA . VAL A 1 74 ? 6.601 3.113 -3.374 1.00 91.75 74 VAL A CA 1
ATOM 504 C C . VAL A 1 74 ? 6.355 2.046 -4.451 1.00 91.75 74 VAL A C 1
ATOM 506 O O . VAL A 1 74 ? 5.863 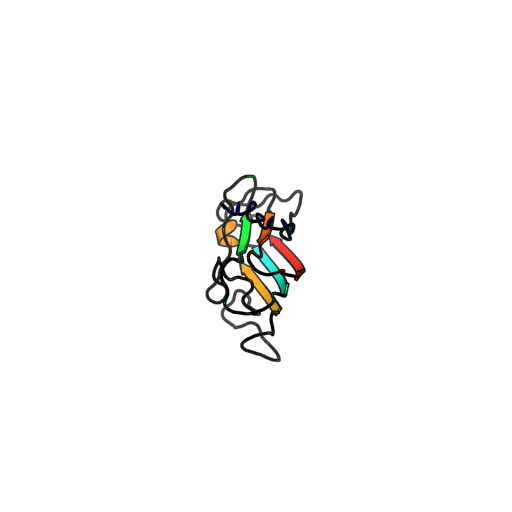0.976 -4.114 1.00 91.75 74 VAL A O 1
ATOM 509 N N . LEU A 1 75 ? 6.591 2.359 -5.729 1.00 90.44 75 LEU A N 1
ATOM 510 C CA . LEU A 1 75 ? 6.478 1.434 -6.868 1.00 90.44 75 LEU A CA 1
ATOM 511 C C . LEU A 1 75 ? 7.874 1.160 -7.440 1.00 90.44 75 LEU A C 1
ATOM 513 O O . LEU A 1 75 ? 8.176 1.412 -8.604 1.00 90.44 75 LEU A O 1
ATOM 517 N N . ASN A 1 76 ? 8.778 0.730 -6.567 1.00 88.38 76 ASN A N 1
ATOM 518 C CA . ASN A 1 76 ? 10.206 0.645 -6.851 1.00 88.38 76 ASN A CA 1
ATOM 519 C C . ASN A 1 76 ? 10.665 -0.787 -7.176 1.00 88.38 76 ASN A C 1
ATOM 521 O O . ASN A 1 76 ? 11.863 -1.083 -7.119 1.00 88.38 76 ASN A O 1
ATOM 525 N N . SER A 1 77 ? 9.730 -1.646 -7.590 1.00 88.44 77 SER A N 1
ATOM 526 C CA . SER A 1 77 ? 9.934 -3.033 -8.014 1.00 88.44 77 SER A CA 1
ATOM 527 C C . SER A 1 77 ? 10.457 -3.920 -6.884 1.00 88.44 77 SER A C 1
ATOM 529 O O . SER A 1 77 ? 11.507 -4.572 -7.013 1.00 88.44 77 SER A O 1
ATOM 531 N N . THR A 1 78 ? 9.763 -3.895 -5.747 1.00 87.00 78 THR A N 1
ATOM 532 C CA . THR A 1 78 ? 10.100 -4.649 -4.533 1.00 87.00 78 THR A CA 1
ATOM 533 C C . THR A 1 78 ? 8.998 -5.634 -4.132 1.00 87.00 78 THR A C 1
ATOM 535 O O . THR A 1 78 ? 7.910 -5.724 -4.687 1.00 87.00 78 THR A O 1
ATOM 538 N N . ILE A 1 79 ? 9.359 -6.516 -3.208 1.00 89.06 79 ILE A N 1
ATOM 539 C CA . ILE A 1 79 ? 8.421 -7.392 -2.510 1.00 89.06 79 ILE A CA 1
ATOM 540 C C . ILE A 1 79 ? 8.912 -7.371 -1.072 1.00 89.06 79 ILE A C 1
ATOM 542 O O . ILE A 1 79 ? 9.998 -7.893 -0.781 1.00 89.06 79 ILE A O 1
ATOM 546 N N . SER A 1 80 ? 8.174 -6.704 -0.203 1.00 88.81 80 SER A N 1
ATOM 547 C CA . SER A 1 80 ? 8.549 -6.427 1.174 1.00 88.81 80 SER A CA 1
ATOM 548 C C . SER A 1 80 ? 7.369 -6.657 2.117 1.00 88.81 80 SER A C 1
ATOM 550 O O . SER A 1 80 ? 6.200 -6.566 1.748 1.00 88.81 80 SER A O 1
ATOM 552 N N . GLU A 1 81 ? 7.659 -6.974 3.375 1.00 90.00 81 GLU A N 1
ATOM 553 C CA . GLU A 1 81 ? 6.637 -6.992 4.416 1.00 90.00 81 GLU A CA 1
ATOM 554 C C . GLU A 1 81 ? 7.209 -6.505 5.752 1.00 90.00 81 GLU A C 1
ATOM 556 O O . GLU A 1 81 ? 8.422 -6.585 5.968 1.00 90.00 81 GLU A O 1
ATOM 561 N N . PRO A 1 82 ? 6.374 -6.005 6.684 1.00 87.19 82 PRO A N 1
ATOM 562 C CA . PRO A 1 82 ? 6.850 -5.576 7.987 1.00 87.19 82 PRO A CA 1
ATOM 563 C C . PRO A 1 82 ? 7.256 -6.792 8.830 1.00 87.19 82 PRO A C 1
ATOM 565 O O . PRO A 1 82 ? 6.419 -7.646 9.135 1.00 87.19 82 PRO A O 1
ATOM 568 N N . GLY A 1 83 ? 8.510 -6.826 9.276 1.00 82.50 83 GLY A N 1
ATOM 569 C CA . GLY A 1 83 ? 9.058 -7.893 10.111 1.00 82.50 83 GLY A CA 1
ATOM 570 C C . GLY A 1 83 ? 10.585 -7.841 10.179 1.00 82.50 83 GLY A C 1
ATOM 571 O O . GLY A 1 83 ? 11.213 -7.032 9.503 1.00 82.50 83 GLY A O 1
ATOM 572 N N . GLU A 1 84 ? 11.176 -8.689 11.023 1.00 71.62 84 GLU A N 1
ATOM 573 C CA . GLU A 1 84 ? 12.640 -8.818 11.141 1.00 71.62 84 GLU A CA 1
ATOM 574 C C . GLU A 1 84 ? 13.243 -9.664 10.014 1.00 71.62 84 GLU A C 1
ATOM 576 O O . GLU A 1 84 ? 14.374 -9.430 9.590 1.00 71.62 84 GLU A O 1
ATOM 581 N N . ALA A 1 85 ? 12.486 -10.644 9.519 1.00 71.50 85 ALA A N 1
ATOM 582 C CA . ALA A 1 85 ? 12.890 -11.458 8.387 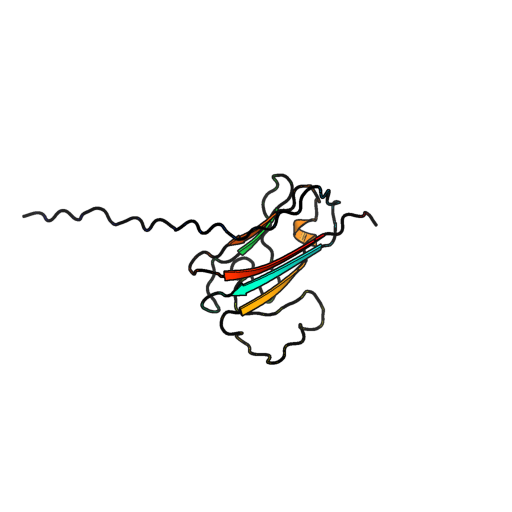1.00 71.50 85 ALA A CA 1
ATOM 583 C C . ALA A 1 85 ? 12.455 -10.779 7.079 1.00 71.50 85 ALA A C 1
ATOM 585 O O . ALA A 1 85 ? 11.304 -10.348 6.981 1.00 71.50 85 ALA A O 1
ATOM 586 N N . PRO A 1 86 ? 13.329 -10.715 6.059 1.00 70.06 86 PRO A N 1
ATOM 587 C CA . PRO A 1 86 ? 12.905 -10.354 4.715 1.00 70.06 86 PRO A CA 1
ATOM 588 C C . PRO A 1 86 ? 11.800 -11.301 4.241 1.00 70.06 86 PRO A C 1
ATOM 590 O O . PRO A 1 86 ? 11.875 -12.505 4.506 1.00 70.06 86 PRO A O 1
ATOM 593 N N . ALA A 1 87 ? 10.829 -10.777 3.487 1.00 71.69 87 ALA A N 1
ATOM 594 C CA . ALA A 1 87 ? 9.872 -11.612 2.767 1.00 71.69 87 ALA A CA 1
ATOM 595 C C . ALA A 1 87 ? 10.641 -12.695 1.988 1.00 71.69 87 ALA A C 1
ATOM 597 O O . ALA A 1 87 ? 11.621 -12.398 1.293 1.00 71.69 87 ALA A O 1
ATOM 598 N N . ALA A 1 88 ? 10.238 -13.959 2.123 1.00 72.50 88 ALA A N 1
ATOM 599 C CA . ALA A 1 88 ? 10.856 -15.041 1.369 1.00 72.50 88 ALA A CA 1
ATOM 600 C C . ALA A 1 88 ? 10.511 -14.870 -0.119 1.00 72.50 88 ALA A C 1
ATOM 602 O O . ALA A 1 88 ? 9.340 -14.845 -0.492 1.00 72.50 88 ALA A O 1
ATOM 603 N N . ARG A 1 89 ? 11.532 -14.741 -0.974 1.00 72.69 89 ARG A N 1
ATOM 604 C CA . ARG A 1 89 ? 11.373 -14.486 -2.415 1.00 72.69 89 ARG A CA 1
ATOM 605 C C . ARG A 1 89 ? 12.104 -15.556 -3.209 1.00 72.69 89 ARG A C 1
ATOM 607 O O . ARG A 1 89 ? 13.304 -15.742 -3.023 1.00 72.69 89 ARG A O 1
ATOM 614 N N . VAL A 1 90 ? 11.399 -16.243 -4.104 1.00 66.88 90 VAL A N 1
ATOM 615 C CA . VAL A 1 90 ? 12.006 -17.146 -5.088 1.00 66.88 90 VAL A CA 1
ATOM 616 C C . VAL A 1 90 ? 11.314 -16.918 -6.431 1.00 66.88 90 VAL A C 1
ATOM 618 O O . VAL A 1 90 ? 10.136 -17.254 -6.550 1.00 66.88 90 VAL A O 1
ATOM 621 N N . PRO A 1 91 ? 12.020 -16.381 -7.442 1.00 66.12 91 PRO A N 1
ATOM 622 C CA . PRO A 1 91 ? 13.400 -15.869 -7.418 1.00 66.12 91 PRO A CA 1
ATOM 623 C C . PRO A 1 91 ? 13.542 -14.508 -6.697 1.00 66.12 91 PRO A C 1
ATOM 625 O O . PRO A 1 91 ? 12.662 -13.657 -6.770 1.00 66.12 91 PRO A O 1
ATOM 628 N N . ALA A 1 92 ? 14.668 -14.283 -6.010 1.00 72.56 92 ALA A N 1
ATOM 629 C CA . ALA A 1 92 ? 14.961 -13.049 -5.264 1.00 72.56 92 ALA A CA 1
ATOM 630 C C . ALA A 1 92 ? 15.705 -12.006 -6.119 1.00 72.56 92 ALA A C 1
ATOM 632 O O . ALA A 1 92 ? 16.803 -11.572 -5.765 1.00 72.56 92 ALA A O 1
ATOM 633 N N . TYR A 1 93 ? 15.148 -11.639 -7.274 1.00 72.75 93 TYR A N 1
ATOM 634 C CA . TYR A 1 93 ? 15.748 -10.587 -8.095 1.00 72.75 93 TYR A CA 1
ATOM 635 C C . TYR A 1 93 ? 15.756 -9.253 -7.339 1.00 72.75 93 TYR A C 1
ATOM 637 O O . TYR A 1 93 ? 14.801 -8.918 -6.640 1.00 72.75 93 TYR A O 1
ATOM 645 N N . ALA A 1 94 ? 16.849 -8.498 -7.476 1.00 68.00 94 ALA A N 1
ATOM 646 C CA . ALA A 1 94 ? 16.960 -7.163 -6.891 1.00 68.00 94 ALA A CA 1
ATOM 647 C C . ALA A 1 94 ? 15.988 -6.168 -7.542 1.00 68.00 94 ALA A C 1
ATOM 649 O O . ALA A 1 94 ? 15.625 -5.188 -6.912 1.00 68.00 94 ALA A O 1
ATOM 650 N N . ASP A 1 95 ? 15.572 -6.438 -8.780 1.00 76.75 95 ASP A N 1
ATOM 651 C CA . ASP A 1 95 ? 14.531 -5.730 -9.513 1.00 76.75 95 ASP A CA 1
ATOM 652 C C . ASP A 1 95 ? 13.574 -6.781 -10.080 1.00 76.75 95 ASP A C 1
ATOM 654 O O . ASP A 1 95 ? 13.974 -7.663 -10.843 1.00 76.75 95 ASP A O 1
ATOM 658 N N . THR A 1 96 ? 12.322 -6.725 -9.654 1.00 79.56 96 THR A N 1
ATOM 659 C CA . THR A 1 96 ? 11.261 -7.670 -10.018 1.00 79.56 96 THR A CA 1
ATOM 660 C C . THR A 1 96 ? 10.644 -7.373 -11.386 1.00 79.56 96 THR A C 1
ATOM 662 O O . THR A 1 96 ? 9.571 -7.889 -11.694 1.00 7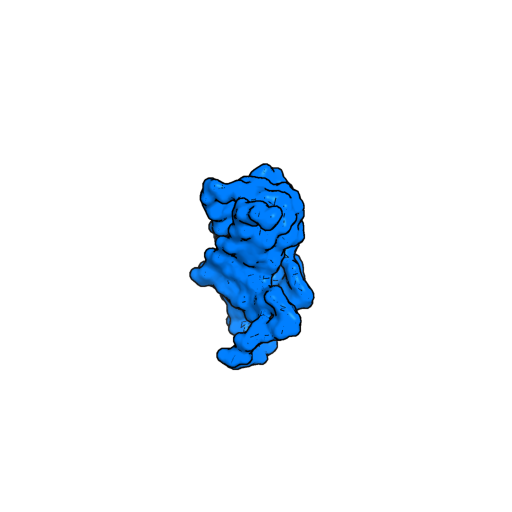9.56 96 THR A O 1
ATOM 665 N N . LEU A 1 97 ? 11.334 -6.590 -12.225 1.00 82.44 97 LEU A N 1
ATOM 666 C CA . LEU A 1 97 ? 10.912 -6.212 -13.575 1.00 82.44 97 LEU A CA 1
ATOM 667 C C . LEU A 1 97 ? 9.636 -5.368 -13.554 1.00 82.44 97 LEU A C 1
ATOM 669 O O . LEU A 1 97 ? 8.728 -5.582 -14.358 1.00 82.44 97 LEU A O 1
ATOM 673 N N . GLY A 1 98 ? 9.577 -4.418 -12.619 1.00 86.00 98 GLY A N 1
ATOM 674 C CA . GLY A 1 98 ? 8.418 -3.550 -12.487 1.00 86.00 98 GLY A CA 1
ATOM 675 C C . GLY A 1 98 ? 7.263 -4.163 -11.712 1.00 86.00 98 GLY A C 1
ATOM 676 O O . GLY A 1 98 ? 6.134 -3.803 -11.998 1.00 86.00 98 GLY A O 1
ATOM 677 N N . HIS A 1 99 ? 7.498 -5.124 -10.811 1.00 88.50 99 HIS A N 1
ATOM 678 C CA . HIS A 1 99 ? 6.446 -5.776 -10.024 1.00 88.50 99 HIS A CA 1
ATOM 679 C C . HIS A 1 99 ? 6.575 -5.472 -8.528 1.00 88.50 99 HIS A C 1
ATOM 681 O O . HIS A 1 99 ? 7.551 -5.861 -7.894 1.00 88.50 99 HIS A O 1
ATOM 687 N N . ASP A 1 100 ? 5.549 -4.881 -7.940 1.00 90.06 100 ASP A N 1
ATOM 688 C CA . ASP A 1 100 ? 5.504 -4.541 -6.523 1.00 90.06 100 ASP A CA 1
ATOM 689 C C . ASP A 1 100 ? 4.522 -5.461 -5.796 1.00 90.06 100 ASP A C 1
ATOM 691 O O . ASP A 1 100 ? 3.372 -5.591 -6.220 1.00 90.06 100 ASP A O 1
ATOM 695 N N . SER A 1 101 ? 4.956 -6.106 -4.711 1.00 91.19 101 SER A N 1
ATOM 696 C CA . SER A 1 101 ? 4.086 -6.860 -3.787 1.00 91.19 101 SER A CA 1
ATOM 697 C C . SER A 1 101 ? 4.468 -6.569 -2.341 1.00 91.19 101 SER A C 1
ATOM 699 O O . SER A 1 101 ? 4.930 -7.448 -1.609 1.00 91.19 101 SER A O 1
ATOM 701 N N . ASP A 1 102 ? 4.289 -5.316 -1.940 1.00 92.19 102 ASP A N 1
ATOM 702 C CA . ASP A 1 102 ? 4.707 -4.827 -0.631 1.00 92.19 102 ASP A CA 1
ATOM 703 C C . ASP A 1 102 ? 3.566 -4.781 0.372 1.00 92.19 102 ASP A C 1
ATOM 705 O O . ASP A 1 102 ? 2.385 -4.669 0.036 1.00 92.19 102 ASP A O 1
ATOM 709 N N . VAL A 1 103 ? 3.925 -4.831 1.650 1.00 95.19 103 VAL A N 1
ATOM 710 C CA . VAL A 1 103 ? 2.991 -4.663 2.756 1.00 95.19 103 VAL A CA 1
ATOM 711 C C . VAL A 1 103 ? 3.492 -3.555 3.675 1.00 95.19 103 VAL A C 1
ATOM 713 O O . VAL A 1 103 ? 4.604 -3.590 4.193 1.00 95.19 103 VAL A O 1
ATOM 716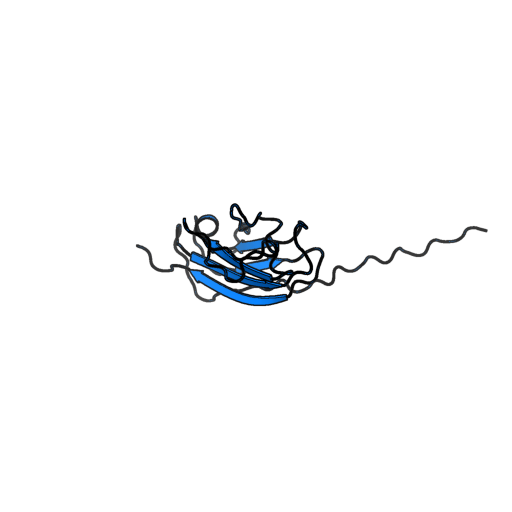 N N . PHE A 1 104 ? 2.630 -2.579 3.946 1.00 96.12 104 PHE A N 1
ATOM 717 C CA . PHE A 1 104 ? 2.916 -1.448 4.824 1.00 96.12 104 PHE A CA 1
ATOM 718 C C . PHE A 1 104 ? 2.131 -1.567 6.130 1.00 96.12 104 PHE A C 1
ATOM 720 O O . PHE A 1 104 ? 0.947 -1.917 6.136 1.00 96.12 104 PHE A O 1
ATOM 727 N N . ASP A 1 105 ? 2.774 -1.225 7.247 1.00 95.69 105 ASP A N 1
ATOM 728 C CA . ASP A 1 105 ? 2.111 -1.079 8.545 1.00 95.69 105 ASP A CA 1
ATOM 729 C C . ASP A 1 105 ? 1.342 0.255 8.615 1.00 95.69 105 ASP A C 1
ATOM 731 O O . ASP A 1 105 ? 1.832 1.313 8.212 1.00 95.69 105 ASP A O 1
ATOM 735 N N . LEU A 1 106 ? 0.112 0.211 9.133 1.00 95.81 106 LEU A N 1
ATOM 736 C CA . LEU A 1 106 ? -0.779 1.372 9.193 1.00 95.81 106 LEU A CA 1
ATOM 737 C C . LEU A 1 106 ? -0.746 2.116 10.536 1.00 95.81 106 LEU A C 1
ATOM 739 O O . LEU A 1 106 ? -1.389 3.161 10.647 1.00 95.81 106 LEU A O 1
ATOM 743 N N . ARG A 1 107 ? -0.014 1.650 11.558 1.00 94.25 107 ARG A N 1
ATOM 744 C CA . ARG A 1 107 ? -0.067 2.209 12.928 1.00 94.25 107 ARG A CA 1
ATOM 745 C C . ARG A 1 107 ? 0.238 3.700 12.957 1.00 94.25 107 ARG A C 1
ATOM 747 O O . ARG A 1 107 ? -0.429 4.449 13.669 1.00 94.25 107 ARG A O 1
ATOM 754 N N . ARG A 1 108 ? 1.213 4.158 12.159 1.00 92.75 108 ARG A N 1
ATOM 755 C CA . ARG A 1 108 ? 1.551 5.589 12.055 1.00 92.75 108 ARG A CA 1
ATOM 756 C C . ARG A 1 108 ? 0.366 6.405 11.534 1.00 92.75 108 ARG A C 1
ATOM 758 O O . ARG A 1 108 ? 0.038 7.436 12.118 1.00 92.75 108 ARG A O 1
ATOM 765 N N . GLY A 1 109 ? -0.289 5.935 10.473 1.00 93.00 109 GLY A N 1
ATOM 766 C CA . GLY A 1 109 ? -1.466 6.588 9.894 1.00 93.00 109 GLY A CA 1
ATOM 767 C C . GLY A 1 109 ? -2.717 6.480 10.776 1.00 93.00 109 GLY A C 1
ATOM 768 O O . GLY A 1 109 ? -3.562 7.370 10.763 1.00 93.00 109 GLY A O 1
ATOM 769 N N . LEU A 1 110 ? -2.809 5.432 11.597 1.00 94.19 110 LEU A N 1
ATOM 770 C CA . LEU A 1 110 ? -3.929 5.160 12.502 1.00 94.19 110 LEU A CA 1
ATOM 771 C C . LEU A 1 110 ? -3.695 5.632 13.943 1.00 94.19 110 LEU A C 1
ATOM 773 O O . LEU A 1 110 ? -4.532 5.376 14.813 1.00 94.19 110 LEU A O 1
ATOM 777 N N . ARG A 1 111 ? -2.622 6.393 14.209 1.00 94.06 111 ARG A N 1
ATOM 778 C CA . ARG A 1 111 ? -2.301 6.952 15.537 1.00 94.06 111 ARG A CA 1
ATOM 779 C C . ARG A 1 111 ? -3.521 7.569 16.219 1.00 94.06 111 ARG A C 1
ATOM 781 O O . ARG A 1 111 ? -3.725 7.391 17.415 1.00 94.06 111 ARG A O 1
ATOM 788 N N . PHE A 1 112 ? -4.333 8.290 15.455 1.00 92.75 112 PHE A N 1
ATOM 789 C CA . PHE A 1 112 ? -5.509 8.985 15.966 1.00 92.75 112 PHE A CA 1
ATOM 790 C C . PHE A 1 112 ? -6.839 8.280 15.662 1.00 92.75 112 PHE A C 1
ATOM 792 O O . PHE A 1 112 ? -7.896 8.812 16.011 1.00 92.75 112 PHE A O 1
ATOM 799 N N . GLY A 1 113 ? -6.813 7.127 14.989 1.00 93.44 113 GLY A N 1
ATOM 800 C CA . GLY A 1 113 ? -8.004 6.389 14.571 1.00 93.44 113 GLY A CA 1
ATOM 801 C C . GLY A 1 113 ? -8.847 7.156 13.551 1.00 93.44 113 GLY A C 1
ATOM 802 O O . GLY A 1 113 ? -8.324 7.954 12.766 1.00 93.44 113 GLY A O 1
ATOM 803 N N . GLY A 1 114 ? -10.159 6.947 13.584 1.00 93.25 114 GLY A N 1
ATOM 804 C CA . GLY A 1 114 ? -11.140 7.695 12.796 1.00 93.25 114 GLY A CA 1
ATOM 805 C C . GLY A 1 114 ? -12.180 6.795 12.143 1.00 93.25 114 GLY A C 1
ATOM 806 O O . GLY A 1 114 ? -12.411 5.665 12.571 1.00 93.25 114 GLY A O 1
ATOM 807 N N . ASP A 1 115 ? -12.806 7.305 11.097 1.00 92.44 115 ASP A N 1
ATOM 808 C CA . ASP A 1 115 ? -13.725 6.570 10.239 1.00 92.44 115 ASP A CA 1
ATOM 809 C C . ASP A 1 115 ? -13.295 6.694 8.771 1.00 92.44 115 ASP A C 1
ATOM 811 O O . ASP A 1 115 ? -12.292 7.335 8.450 1.00 92.44 115 ASP A O 1
ATOM 815 N N . GLN A 1 116 ? -14.022 6.018 7.881 1.00 91.81 116 GLN A N 1
ATOM 816 C CA . GLN A 1 116 ? -13.840 6.116 6.427 1.00 91.81 116 GLN A CA 1
ATOM 817 C C . GLN A 1 116 ? -12.372 5.969 5.971 1.00 91.81 116 GLN A C 1
ATOM 819 O O . GLN A 1 116 ? -11.862 6.842 5.257 1.00 91.81 116 GLN A O 1
ATOM 824 N N . PRO A 1 117 ? -11.667 4.896 6.388 1.00 92.75 117 PRO A N 1
ATOM 825 C CA . PRO A 1 117 ? -10.287 4.696 5.978 1.00 92.75 117 PRO A CA 1
ATOM 826 C C . PRO A 1 117 ? -10.207 4.679 4.452 1.00 92.75 117 PRO A C 1
ATOM 828 O O . PRO A 1 117 ? -10.948 3.959 3.785 1.00 92.75 117 PRO A O 1
ATOM 831 N N . THR A 1 118 ? -9.322 5.503 3.905 1.00 94.81 118 THR A N 1
ATOM 832 C CA . THR A 1 118 ? -9.062 5.579 2.472 1.00 94.81 118 THR A CA 1
ATOM 833 C C . THR A 1 118 ? -7.587 5.344 2.242 1.00 94.81 118 THR A C 1
ATOM 835 O O . THR A 1 118 ? -6.755 6.120 2.704 1.00 94.81 118 THR A O 1
ATOM 838 N N . VAL A 1 119 ? -7.282 4.287 1.502 1.00 95.31 119 VAL A N 1
ATOM 839 C CA . VAL A 1 119 ? -5.960 4.081 0.921 1.00 95.31 119 VAL A CA 1
ATOM 840 C C . VAL A 1 119 ? -5.992 4.585 -0.510 1.00 95.31 119 VAL A C 1
ATOM 842 O O . VAL A 1 119 ? -6.953 4.303 -1.228 1.00 95.31 119 VAL A O 1
ATOM 845 N N . ARG A 1 120 ? -4.958 5.312 -0.928 1.00 94.19 120 ARG A N 1
ATOM 846 C CA . ARG A 1 120 ? -4.816 5.809 -2.299 1.00 94.19 120 ARG A CA 1
ATOM 847 C C . ARG A 1 120 ? -3.401 5.571 -2.811 1.00 94.19 120 ARG A C 1
ATOM 849 O O . ARG A 1 120 ? -2.457 6.053 -2.187 1.00 94.19 120 ARG A O 1
ATOM 856 N N . LEU A 1 121 ? -3.298 4.890 -3.950 1.00 92.75 121 LEU A N 1
ATOM 857 C CA . LEU A 1 121 ? -2.065 4.707 -4.714 1.00 92.75 121 LEU A CA 1
ATOM 858 C C . LEU A 1 121 ? -2.013 5.727 -5.853 1.00 92.75 121 LEU A C 1
ATOM 860 O O . LEU A 1 121 ? -2.957 5.828 -6.634 1.00 92.75 121 LEU A O 1
ATOM 864 N N . VAL A 1 122 ? -0.927 6.480 -5.954 1.00 91.56 122 VAL A N 1
ATOM 865 C CA . VAL A 1 122 ? -0.697 7.459 -7.017 1.00 91.56 122 VAL A CA 1
ATOM 866 C C . VAL A 1 122 ? 0.565 7.067 -7.758 1.00 91.56 122 VAL A C 1
ATOM 868 O O . VAL A 1 122 ? 1.605 6.962 -7.120 1.00 91.56 122 VAL A O 1
ATOM 871 N N . ALA A 1 123 ? 0.459 6.929 -9.077 1.00 87.62 123 ALA A N 1
ATOM 872 C CA . ALA A 1 123 ? 1.603 6.921 -9.977 1.00 87.62 123 ALA A C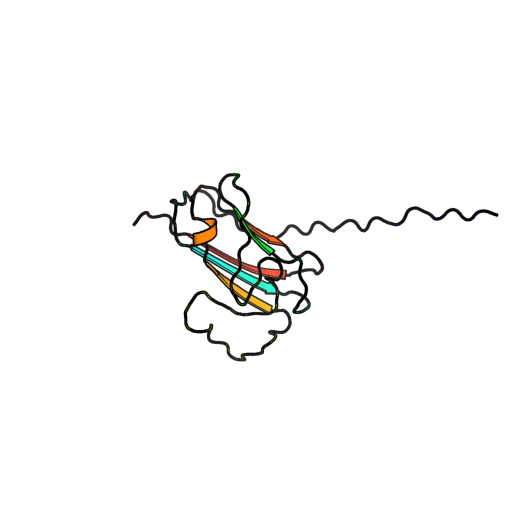A 1
ATOM 873 C C . ALA A 1 123 ? 1.651 8.257 -10.726 1.00 87.62 123 ALA A C 1
ATOM 875 O O . ALA A 1 123 ? 0.613 8.723 -11.215 1.00 87.62 123 ALA A O 1
ATOM 876 N N . HIS A 1 124 ? 2.799 8.933 -10.736 1.00 77.12 124 HIS A N 1
ATOM 877 C CA . HIS A 1 124 ? 2.877 10.314 -11.226 1.00 77.12 124 HIS A CA 1
ATOM 878 C C . HIS A 1 124 ? 3.426 10.440 -12.646 1.00 77.12 124 HIS A C 1
ATOM 880 O O . HIS A 1 124 ? 2.976 11.309 -13.398 1.00 77.12 124 HIS A O 1
ATOM 886 N N . ARG A 1 125 ? 4.411 9.615 -13.013 1.00 75.62 125 ARG A N 1
ATOM 887 C CA . ARG A 1 125 ? 5.120 9.745 -14.298 1.00 75.62 125 ARG A CA 1
ATOM 888 C C . ARG A 1 125 ? 4.765 8.650 -15.289 1.00 75.62 125 ARG A C 1
ATOM 890 O O . ARG A 1 125 ? 4.585 8.965 -16.467 1.00 75.62 125 ARG A O 1
ATOM 897 N N . ASP A 1 126 ? 4.607 7.432 -14.793 1.00 75.31 126 ASP A N 1
ATOM 898 C CA . ASP A 1 126 ? 4.281 6.259 -15.585 1.00 75.31 126 ASP A CA 1
ATOM 899 C C . ASP A 1 126 ? 2.885 5.731 -15.240 1.00 75.31 126 ASP A C 1
ATOM 901 O O . ASP A 1 126 ? 2.254 6.108 -14.247 1.00 75.31 126 ASP A O 1
ATOM 905 N N . ALA A 1 127 ? 2.348 4.911 -16.140 1.00 78.12 127 ALA A N 1
ATOM 906 C CA . ALA A 1 127 ? 1.093 4.229 -15.891 1.00 78.12 127 ALA A CA 1
ATOM 907 C C . ALA A 1 127 ? 1.366 3.014 -15.001 1.00 78.12 127 ALA A C 1
ATOM 909 O O . ALA A 1 127 ? 1.903 2.020 -15.481 1.00 78.12 127 ALA A O 1
ATOM 910 N N . ALA A 1 128 ? 0.937 3.076 -13.743 1.00 85.50 128 ALA A N 1
ATOM 911 C CA . ALA A 1 128 ? 0.943 1.910 -12.874 1.00 85.50 128 ALA A CA 1
ATOM 912 C C . ALA A 1 128 ? -0.336 1.082 -13.038 1.00 85.50 128 ALA A C 1
ATOM 914 O O . ALA A 1 128 ? -1.446 1.620 -13.146 1.00 85.50 128 ALA A O 1
ATOM 915 N N . TRP A 1 129 ? -0.193 -0.240 -12.982 1.00 88.69 129 TRP A N 1
ATOM 916 C CA . TRP A 1 129 ? -1.311 -1.175 -12.969 1.00 88.69 129 TRP A CA 1
ATOM 917 C C . TRP A 1 129 ? -1.405 -1.902 -11.628 1.00 88.69 129 TRP A C 1
ATOM 919 O O . TRP A 1 129 ? -0.620 -2.800 -11.331 1.00 88.69 129 TRP A O 1
ATOM 929 N N . ALA A 1 130 ? -2.398 -1.531 -10.816 1.00 90.25 130 ALA A N 1
ATOM 930 C CA . ALA A 1 130 ? -2.723 -2.250 -9.587 1.00 90.25 130 ALA A CA 1
ATOM 931 C C . ALA A 1 130 ? -3.561 -3.497 -9.914 1.00 90.25 130 ALA A C 1
ATOM 933 O O . ALA A 1 130 ? -4.732 -3.382 -10.281 1.00 90.25 130 ALA A O 1
ATOM 934 N N . GLY A 1 131 ? -2.963 -4.679 -9.765 1.00 90.69 131 GLY A N 1
ATOM 935 C CA . GLY A 1 131 ? -3.645 -5.964 -9.922 1.00 90.69 131 GLY A CA 1
ATOM 936 C C . GLY A 1 131 ? -4.456 -6.353 -8.683 1.00 90.69 131 GLY A C 1
ATOM 937 O O . GLY A 1 131 ? -5.555 -6.892 -8.805 1.00 90.69 131 GLY A O 1
ATOM 938 N N . ALA A 1 132 ? -3.950 -6.032 -7.489 1.00 92.38 132 ALA A N 1
ATOM 939 C CA . ALA A 1 132 ? -4.665 -6.221 -6.229 1.00 92.38 132 ALA A CA 1
ATOM 940 C C . ALA A 1 132 ? -4.357 -5.098 -5.231 1.00 92.38 132 ALA A C 1
ATOM 942 O O . ALA A 1 132 ? -3.293 -4.486 -5.261 1.00 92.38 132 ALA A O 1
ATOM 943 N N . LEU A 1 133 ? -5.297 -4.839 -4.322 1.00 92.31 133 LEU A N 1
ATOM 944 C CA . LEU A 1 133 ? -5.102 -3.961 -3.172 1.00 92.31 133 LEU A CA 1
ATOM 945 C C . LEU A 1 133 ? -5.920 -4.501 -2.002 1.00 92.31 133 LEU A C 1
ATOM 947 O O . LEU A 1 133 ? -7.146 -4.590 -2.097 1.00 92.31 133 LEU A O 1
ATOM 951 N N . PHE A 1 134 ? -5.261 -4.825 -0.891 1.00 92.81 134 PHE A N 1
ATOM 952 C CA . PHE A 1 134 ? -5.946 -5.197 0.345 1.00 92.81 134 PHE A CA 1
ATOM 953 C C . PHE A 1 134 ? -5.695 -4.177 1.452 1.00 92.81 134 PHE A C 1
ATOM 955 O O . PHE A 1 134 ? -4.648 -3.537 1.510 1.00 92.81 134 PHE A O 1
ATOM 962 N N . VAL A 1 135 ? -6.665 -4.053 2.360 1.00 94.06 135 VAL A N 1
ATOM 963 C CA . VAL A 1 135 ? -6.569 -3.232 3.571 1.00 94.06 135 VAL A CA 1
ATOM 964 C C . VAL A 1 135 ? -7.167 -4.020 4.730 1.00 94.06 135 VAL A C 1
ATOM 966 O O . VAL A 1 135 ? -8.328 -4.423 4.669 1.00 94.06 135 VAL A O 1
ATOM 969 N N . ALA A 1 136 ? -6.391 -4.212 5.791 1.00 93.69 136 ALA A N 1
ATOM 970 C CA . ALA A 1 136 ? -6.814 -4.849 7.031 1.00 93.69 136 ALA A CA 1
ATOM 971 C C . ALA A 1 136 ? -6.563 -3.896 8.204 1.00 93.69 136 ALA A C 1
ATOM 973 O O . ALA A 1 136 ? -5.473 -3.345 8.340 1.00 93.69 136 ALA A O 1
ATOM 974 N N . VAL A 1 137 ? -7.570 -3.687 9.052 1.00 93.56 137 VAL A N 1
ATOM 975 C CA . VAL A 1 137 ? -7.492 -2.768 10.197 1.00 93.56 137 VAL A CA 1
ATOM 976 C C . VAL A 1 137 ? -8.074 -3.436 11.434 1.00 93.56 137 VAL A C 1
ATOM 978 O O . VAL A 1 137 ? -9.172 -3.993 11.380 1.00 93.56 137 VAL A O 1
ATOM 981 N N . ASP A 1 138 ? -7.371 -3.327 12.559 1.00 92.62 138 ASP A N 1
ATOM 982 C CA . ASP A 1 138 ? -7.862 -3.787 13.854 1.00 92.62 138 ASP A CA 1
ATOM 983 C C . ASP A 1 138 ? -8.927 -2.816 14.384 1.00 92.62 138 ASP A C 1
ATOM 985 O O . ASP A 1 138 ? -8.632 -1.706 14.822 1.00 92.62 138 ASP A O 1
ATOM 989 N N . THR A 1 139 ? -10.196 -3.221 14.356 1.00 89.56 139 THR A N 1
ATOM 990 C CA . THR A 1 139 ? -11.321 -2.373 14.803 1.00 89.56 139 THR A CA 1
ATOM 991 C C . THR A 1 139 ? -11.722 -2.592 16.258 1.00 89.56 139 THR A C 1
ATOM 993 O O . THR A 1 139 ? -12.503 -1.823 16.820 1.00 89.56 139 THR A O 1
ATOM 996 N N . ARG A 1 140 ? -11.176 -3.630 16.895 1.00 83.94 140 ARG A N 1
ATOM 997 C CA . ARG A 1 140 ? -11.412 -3.934 18.308 1.00 83.94 140 ARG A CA 1
ATOM 998 C C . ARG A 1 140 ? -10.367 -3.226 19.163 1.00 83.94 140 ARG A C 1
ATOM 1000 O O . ARG A 1 140 ? -9.178 -3.285 18.862 1.00 83.94 140 ARG A O 1
ATOM 1007 N N . LYS A 1 141 ? -10.809 -2.580 20.243 1.00 66.50 141 LYS A N 1
ATOM 1008 C CA . LYS A 1 141 ? -9.897 -2.127 21.298 1.00 66.50 141 LYS A CA 1
ATOM 1009 C C . LYS A 1 141 ? -9.352 -3.363 22.022 1.00 66.50 141 LYS A C 1
ATOM 1011 O O . LYS A 1 141 ? -10.129 -4.278 22.295 1.00 66.50 141 LYS A O 1
ATOM 1016 N N . LYS A 1 142 ? -8.042 -3.392 22.266 1.00 57.84 142 LYS A N 1
ATOM 1017 C CA . LYS A 1 142 ? -7.453 -4.287 23.268 1.00 57.84 142 LYS A CA 1
ATOM 1018 C C . LYS A 1 142 ? -7.704 -3.723 24.658 1.00 57.84 142 LYS A C 1
ATOM 1020 O O . LYS A 1 142 ? -7.775 -2.475 24.759 1.00 57.84 142 LYS A O 1
#

pLDDT: mean 81.63, std 17.12, range [32.97, 97.12]

Foldseek 3Di:
DDDDDDDDPPPPPPPDQFDKDWDAPFFAAAQWKKKKKWWKFWQAADDFQKFKWKAADPDDIDTFADPVAHRRGNQRQDAAEDDPDGDDDVVPDPHNNRTYTYMTMCSVVRNHTHHGMMIGIDDDPTDMDTPDMDMTIDRDDD